Protein AF-A0A1Y4SH20-F1 (afdb_monomer_lite)

pLDDT: mean 81.78, std 15.78, range [37.41, 95.06]

Foldseek 3Di:
DDPVVVVVLVVLCVVPPVVVCVVQVNDPDPCNQVVCCVRPVAGPSDPDPDHDVVPVPDDDD

Structure (mmCIF, N/CA/C/O backbone):
data_AF-A0A1Y4SH20-F1
#
_entry.id   AF-A0A1Y4SH20-F1
#
loop_
_atom_site.group_PDB
_atom_site.id
_atom_site.type_symbol
_atom_site.label_atom_id
_atom_site.label_alt_id
_atom_site.label_comp_id
_atom_site.label_asym_id
_atom_site.label_entity_id
_atom_site.label_seq_id
_atom_site.pdbx_PDB_ins_code
_atom_site.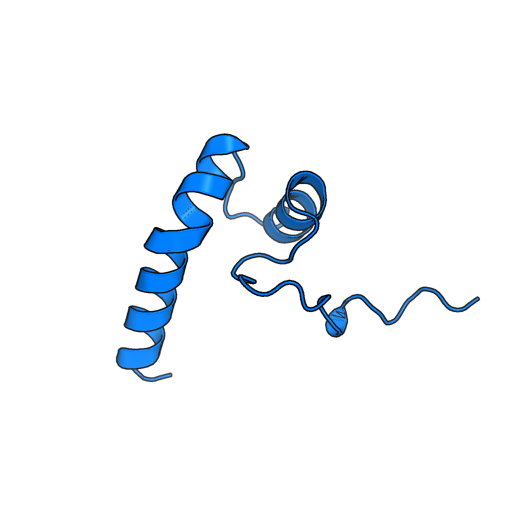Cartn_x
_atom_site.Cartn_y
_atom_site.Cartn_z
_atom_site.occupancy
_atom_site.B_iso_or_equiv
_atom_site.auth_seq_id
_atom_site.auth_comp_id
_atom_site.auth_asym_id
_atom_site.auth_atom_id
_atom_site.pdbx_PDB_model_num
ATOM 1 N N . MET A 1 1 ? 17.194 -6.604 -7.067 1.00 56.91 1 MET A N 1
ATOM 2 C CA . MET A 1 1 ? 16.422 -5.452 -6.562 1.00 56.91 1 MET A CA 1
ATOM 3 C C . MET A 1 1 ? 17.413 -4.373 -6.184 1.00 56.91 1 MET A C 1
ATOM 5 O O . MET A 1 1 ? 18.266 -4.604 -5.344 1.00 56.91 1 MET A O 1
ATOM 9 N N . ASP A 1 2 ? 17.340 -3.260 -6.885 1.00 75.19 2 ASP A N 1
ATOM 10 C CA . ASP A 1 2 ? 18.132 -2.038 -6.772 1.00 75.19 2 ASP A CA 1
ATOM 11 C C . ASP A 1 2 ? 17.520 -1.078 -5.739 1.00 75.19 2 ASP A C 1
ATOM 13 O O . ASP A 1 2 ? 16.308 -1.057 -5.514 1.00 75.19 2 ASP A O 1
ATOM 17 N N . GLU A 1 3 ? 18.360 -0.268 -5.099 1.00 78.38 3 GLU A N 1
ATOM 18 C CA . GLU A 1 3 ? 17.959 0.688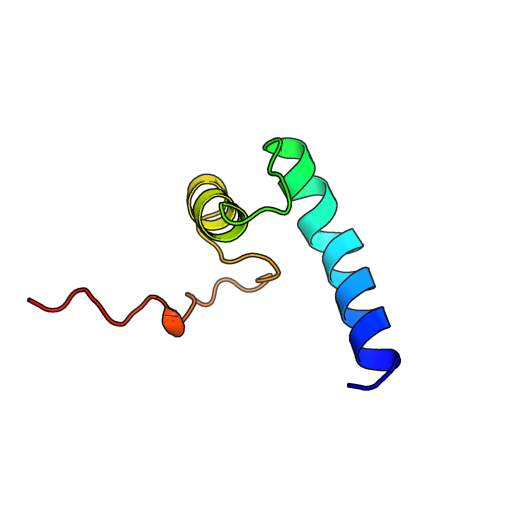 -4.057 1.00 78.38 3 GLU A CA 1
ATOM 19 C C . GLU A 1 3 ? 16.946 1.732 -4.566 1.00 78.38 3 GLU A C 1
ATOM 21 O O . GLU A 1 3 ? 16.020 2.125 -3.847 1.00 78.38 3 GLU A O 1
ATOM 26 N N . SER A 1 4 ? 17.043 2.096 -5.848 1.00 77.50 4 SER A N 1
ATOM 27 C CA . SER A 1 4 ? 16.078 2.935 -6.566 1.00 77.50 4 SER A CA 1
ATOM 28 C C . SER A 1 4 ? 14.664 2.361 -6.541 1.00 77.50 4 SER A C 1
ATOM 30 O O . SER A 1 4 ? 13.710 3.099 -6.283 1.00 77.50 4 SER A O 1
ATOM 32 N N . ASN A 1 5 ? 14.513 1.048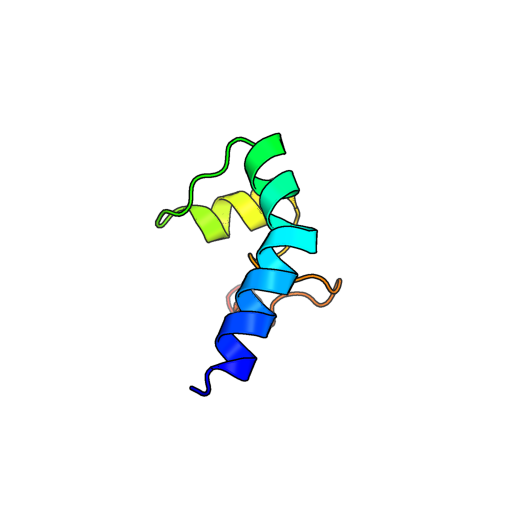 -6.720 1.00 80.38 5 ASN A N 1
ATOM 33 C CA . ASN A 1 5 ? 13.210 0.390 -6.675 1.00 80.38 5 ASN A CA 1
ATOM 34 C C . ASN A 1 5 ? 12.608 0.389 -5.263 1.00 80.38 5 ASN A C 1
ATOM 36 O O . ASN A 1 5 ? 11.412 0.635 -5.103 1.00 80.38 5 ASN A O 1
ATOM 40 N N . ILE A 1 6 ? 13.422 0.206 -4.220 1.00 86.81 6 ILE A N 1
ATOM 41 C CA . ILE A 1 6 ? 12.950 0.282 -2.826 1.00 86.81 6 ILE A CA 1
ATOM 42 C C . ILE A 1 6 ? 12.506 1.708 -2.484 1.00 86.81 6 ILE A C 1
ATOM 44 O O . ILE A 1 6 ? 11.438 1.904 -1.896 1.00 86.81 6 ILE A O 1
ATOM 48 N N . SER A 1 7 ? 13.303 2.709 -2.863 1.00 89.94 7 SER A N 1
ATOM 49 C CA . SER A 1 7 ? 12.972 4.124 -2.660 1.00 89.94 7 SER A CA 1
ATOM 50 C C . SER A 1 7 ? 11.674 4.501 -3.378 1.00 89.94 7 SER A C 1
ATOM 52 O O . SER A 1 7 ? 10.781 5.117 -2.788 1.00 89.94 7 SER A O 1
ATOM 54 N N . TYR A 1 8 ? 11.509 4.034 -4.619 1.00 87.38 8 TYR A N 1
ATOM 55 C CA . TYR A 1 8 ? 10.279 4.207 -5.382 1.00 87.38 8 TYR A CA 1
ATOM 56 C C . TYR A 1 8 ? 9.070 3.581 -4.672 1.00 87.38 8 TYR A C 1
ATOM 58 O O . TYR A 1 8 ? 8.068 4.268 -4.468 1.00 87.38 8 TYR A O 1
ATOM 66 N N . ILE A 1 9 ? 9.167 2.326 -4.219 1.00 87.88 9 ILE A N 1
ATOM 67 C CA . ILE A 1 9 ? 8.083 1.638 -3.496 1.00 87.88 9 ILE A CA 1
ATOM 68 C C . ILE A 1 9 ? 7.706 2.396 -2.217 1.00 87.88 9 ILE A C 1
ATOM 70 O O . ILE A 1 9 ? 6.525 2.668 -1.993 1.00 87.88 9 ILE A O 1
ATOM 74 N N . LYS A 1 10 ? 8.688 2.807 -1.403 1.00 91.06 10 LYS A N 1
ATOM 75 C CA . LYS A 1 10 ? 8.452 3.594 -0.177 1.00 91.06 10 LYS A CA 1
ATOM 76 C C . LYS A 1 10 ? 7.746 4.917 -0.474 1.00 91.06 10 LYS A C 1
ATOM 78 O O . LYS A 1 10 ? 6.824 5.304 0.251 1.00 91.06 10 LYS A O 1
ATOM 83 N N . LYS A 1 11 ? 8.151 5.596 -1.551 1.00 91.31 11 LYS A N 1
ATOM 84 C CA . LYS A 1 11 ? 7.525 6.840 -2.008 1.00 91.31 11 LYS A CA 1
ATOM 85 C C . LYS A 1 11 ? 6.071 6.608 -2.415 1.00 91.31 11 LYS A C 1
ATOM 87 O O . LYS A 1 11 ? 5.195 7.297 -1.899 1.00 91.31 11 LYS A O 1
ATOM 92 N N . GLN A 1 12 ? 5.799 5.619 -3.268 1.00 90.00 12 GLN A N 1
ATOM 93 C CA . GLN A 1 12 ? 4.434 5.294 -3.704 1.00 90.00 12 GLN A CA 1
ATOM 94 C C . GLN A 1 12 ? 3.535 4.896 -2.527 1.00 90.00 12 GLN A C 1
ATOM 96 O O . GLN A 1 12 ? 2.392 5.347 -2.440 1.00 90.00 12 GLN A O 1
ATOM 101 N N . TYR A 1 13 ? 4.064 4.114 -1.583 1.00 92.50 13 TYR A N 1
ATOM 102 C CA . TYR A 1 13 ? 3.352 3.743 -0.364 1.00 92.50 13 TYR A CA 1
ATOM 103 C C . TYR A 1 13 ? 2.962 4.979 0.451 1.00 92.50 13 TYR A C 1
ATOM 105 O O . TYR A 1 13 ? 1.793 5.163 0.788 1.00 92.50 13 TYR A O 1
ATOM 113 N N . THR A 1 14 ? 3.927 5.857 0.726 1.00 93.19 14 THR A N 1
ATOM 114 C CA . THR A 1 14 ? 3.707 7.052 1.552 1.00 93.19 14 THR A CA 1
ATOM 115 C C . THR A 1 14 ? 2.736 8.026 0.890 1.00 93.19 14 THR A C 1
ATOM 117 O O . THR A 1 14 ? 1.868 8.566 1.569 1.00 93.19 14 THR A O 1
ATOM 120 N N . MET A 1 15 ? 2.855 8.218 -0.427 1.00 92.62 15 MET A N 1
ATOM 121 C CA . MET A 1 15 ? 2.027 9.159 -1.185 1.00 92.62 15 MET A CA 1
ATOM 122 C C . MET A 1 15 ? 0.587 8.682 -1.389 1.00 92.62 15 MET A C 1
ATOM 124 O O . MET A 1 15 ? -0.315 9.512 -1.429 1.00 92.62 15 MET A O 1
ATOM 128 N N . HIS A 1 16 ? 0.359 7.374 -1.552 1.00 89.88 16 HIS A N 1
ATOM 129 C CA . HIS A 1 16 ? -0.935 6.878 -2.037 1.00 89.88 16 HIS A CA 1
ATOM 130 C C . HIS A 1 16 ? -1.617 5.860 -1.127 1.00 89.88 16 HIS A C 1
ATOM 132 O O . HIS A 1 16 ? -2.838 5.741 -1.186 1.00 89.88 16 HIS A O 1
ATOM 138 N N . TRP A 1 17 ? -0.874 5.114 -0.310 1.00 93.00 17 TRP A N 1
ATOM 139 C CA . TRP A 1 17 ? -1.426 3.979 0.438 1.00 93.00 17 TRP A CA 1
ATOM 140 C C . TRP A 1 17 ? -1.442 4.181 1.943 1.00 93.00 17 TRP A C 1
ATOM 142 O O . TRP A 1 17 ? -2.419 3.789 2.570 1.00 93.00 17 TRP A O 1
ATOM 152 N N . LYS A 1 18 ? -0.449 4.863 2.524 1.00 94.19 18 LYS A N 1
ATOM 153 C CA . LYS A 1 18 ? -0.378 5.089 3.975 1.00 94.19 18 LYS A CA 1
ATOM 154 C C . LYS A 1 18 ? -1.670 5.697 4.530 1.00 94.19 18 LYS A C 1
ATOM 156 O O . LYS A 1 18 ? -2.227 5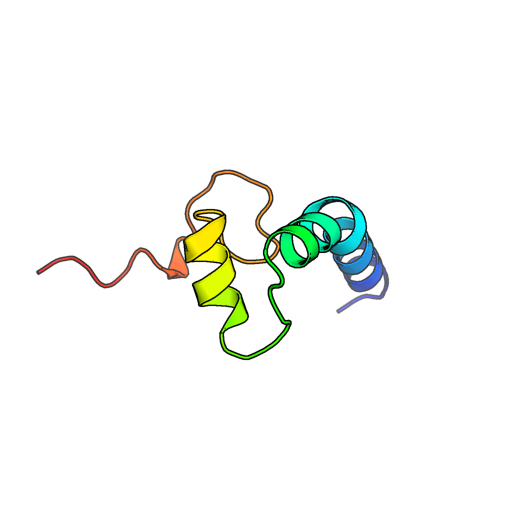.168 5.480 1.00 94.19 18 LYS A O 1
ATOM 161 N N . GLN A 1 19 ? -2.168 6.773 3.921 1.00 93.12 19 GLN A N 1
ATOM 162 C CA . GLN A 1 19 ? -3.401 7.429 4.378 1.00 93.12 19 GLN A CA 1
ATOM 163 C C . GLN A 1 19 ? -4.649 6.557 4.187 1.00 93.12 19 GLN A C 1
ATOM 165 O O . GLN A 1 19 ? -5.535 6.590 5.030 1.00 93.12 19 GLN A O 1
ATOM 170 N N . ARG A 1 20 ? -4.700 5.743 3.124 1.00 93.56 20 ARG A N 1
ATOM 171 C CA . ARG A 1 20 ? -5.823 4.832 2.854 1.00 93.56 20 ARG A CA 1
ATOM 172 C C . ARG A 1 20 ? -5.877 3.702 3.877 1.00 93.56 20 ARG A C 1
ATOM 174 O O . ARG A 1 20 ? -6.929 3.426 4.429 1.00 93.56 20 ARG A O 1
ATOM 181 N N . LEU A 1 21 ? -4.738 3.075 4.171 1.00 94.69 21 LEU A N 1
ATOM 182 C CA . LEU A 1 21 ? -4.689 2.037 5.201 1.00 94.69 21 LEU A CA 1
ATOM 183 C C . LEU A 1 21 ? -5.076 2.600 6.572 1.00 94.69 21 LEU A C 1
ATOM 185 O O . LEU A 1 21 ? -5.808 1.955 7.311 1.00 94.69 21 LEU A O 1
ATOM 189 N N . LEU A 1 22 ? -4.631 3.821 6.884 1.00 94.81 22 LEU A N 1
ATOM 190 C CA . LEU A 1 22 ? -4.984 4.492 8.133 1.00 94.81 22 LEU A CA 1
ATOM 191 C C . LEU A 1 22 ? -6.473 4.855 8.222 1.00 94.81 22 LEU A C 1
ATOM 193 O O . LEU A 1 22 ? -7.026 4.750 9.311 1.00 94.81 22 LEU A O 1
ATOM 197 N N . SER A 1 23 ? -7.127 5.258 7.122 1.00 94.94 23 SER A N 1
ATOM 198 C CA . SER A 1 23 ? -8.556 5.617 7.151 1.00 94.94 23 SER A CA 1
ATOM 199 C C . SER A 1 23 ? -9.450 4.426 7.487 1.00 94.94 23 SER A C 1
ATOM 201 O O . SER A 1 23 ? -10.439 4.586 8.191 1.00 94.94 23 SER A O 1
ATOM 203 N N . GLU A 1 24 ? -9.065 3.236 7.0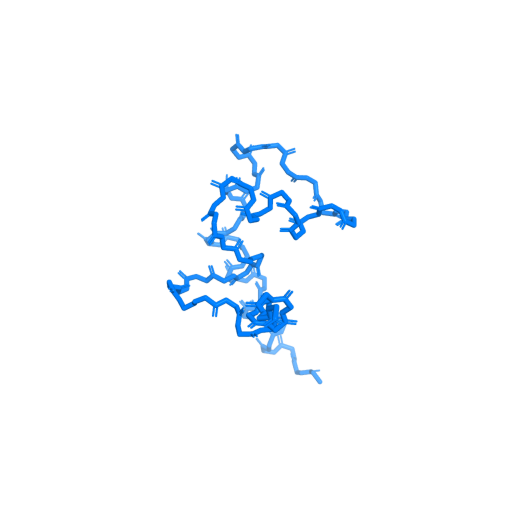27 1.00 94.62 24 GLU A N 1
ATOM 204 C CA . GLU A 1 24 ? -9.821 1.995 7.225 1.00 94.62 24 GLU A CA 1
ATOM 205 C C . GLU A 1 24 ? -9.251 1.112 8.348 1.00 94.62 24 GLU A C 1
ATOM 207 O O . GLU A 1 24 ? -9.714 -0.007 8.543 1.00 94.62 24 GLU A O 1
ATOM 212 N N . ASN A 1 25 ? -8.236 1.592 9.079 1.00 95.06 25 ASN A N 1
ATOM 213 C CA . ASN A 1 25 ? -7.529 0.841 10.125 1.00 95.06 25 ASN A CA 1
ATOM 214 C C . ASN A 1 25 ? -7.040 -0.552 9.660 1.00 95.06 25 ASN A C 1
ATOM 216 O O . ASN A 1 25 ? -7.140 -1.551 10.372 1.00 95.06 25 ASN A O 1
ATOM 220 N N . ILE A 1 26 ? -6.517 -0.613 8.434 1.00 94.75 26 ILE A N 1
ATOM 221 C CA . ILE A 1 26 ? -6.024 -1.841 7.802 1.00 94.75 26 ILE A CA 1
ATOM 222 C C . ILE A 1 26 ? -4.588 -2.107 8.250 1.00 94.75 26 ILE A C 1
ATOM 224 O O . ILE A 1 26 ? -3.703 -1.259 8.092 1.00 94.75 26 ILE A O 1
ATOM 228 N N . GLN A 1 27 ? -4.342 -3.313 8.758 1.00 93.12 27 GLN A N 1
ATOM 229 C CA . GLN A 1 27 ? -3.020 -3.754 9.195 1.00 93.12 27 GLN A CA 1
ATOM 230 C C . GLN A 1 27 ? -2.229 -4.403 8.050 1.00 93.12 27 GLN A C 1
ATOM 232 O O . GLN A 1 27 ? -2.786 -4.947 7.097 1.00 93.12 27 GLN A O 1
ATOM 237 N N . LEU A 1 28 ? -0.896 -4.339 8.135 1.00 90.38 28 LEU A N 1
ATOM 238 C CA . LEU A 1 28 ? 0.011 -5.007 7.193 1.00 90.38 28 LEU A CA 1
ATOM 239 C C . LEU A 1 28 ? 0.220 -6.472 7.604 1.00 90.38 28 LEU A C 1
ATOM 241 O O . LEU A 1 28 ? 1.314 -6.863 8.007 1.00 90.38 28 LEU A O 1
ATOM 245 N N . ASP A 1 29 ? -0.842 -7.266 7.516 1.00 92.75 29 ASP A N 1
ATOM 246 C CA . ASP A 1 29 ? -0.846 -8.697 7.828 1.00 92.75 29 ASP A CA 1
ATOM 247 C C . ASP A 1 29 ? -1.322 -9.546 6.629 1.00 92.75 29 ASP A C 1
ATOM 249 O O . ASP A 1 29 ? -1.433 -9.065 5.497 1.00 92.75 29 ASP A O 1
ATOM 253 N N . SER A 1 30 ? -1.586 -10.835 6.851 1.00 91.12 30 SER A N 1
ATOM 254 C CA . SER A 1 30 ? -2.057 -11.758 5.808 1.00 91.12 30 SER A CA 1
ATOM 255 C C . SER A 1 30 ? -3.431 -11.394 5.229 1.00 91.12 30 SER A C 1
ATOM 257 O O . SER A 1 30 ? -3.747 -11.795 4.108 1.00 91.12 30 SER A O 1
ATOM 259 N N . SER A 1 31 ? -4.239 -10.609 5.944 1.00 91.50 31 SER A N 1
ATOM 260 C CA . SER A 1 31 ? -5.555 -10.137 5.509 1.00 91.50 31 SER A CA 1
ATOM 261 C C . SER A 1 31 ? -5.495 -8.858 4.668 1.00 91.50 31 SER A C 1
ATOM 263 O O . SER A 1 31 ? -6.500 -8.487 4.055 1.00 91.50 31 SER A O 1
ATOM 265 N N . LEU A 1 32 ? -4.319 -8.222 4.556 1.00 91.88 32 LEU A N 1
ATOM 266 C CA . LEU A 1 32 ? -4.111 -6.951 3.851 1.00 91.88 32 LEU A CA 1
ATOM 267 C C . LEU A 1 32 ? -4.738 -6.936 2.455 1.00 91.88 32 LEU A C 1
ATOM 269 O O . LEU A 1 32 ? -5.421 -5.981 2.088 1.00 91.88 32 LEU A O 1
ATOM 273 N N . VAL A 1 33 ? -4.513 -7.986 1.661 1.00 89.94 33 VAL A N 1
ATOM 274 C CA . VAL A 1 33 ? -5.025 -8.057 0.284 1.00 89.94 33 VAL A CA 1
ATOM 275 C C . VAL A 1 33 ? -6.551 -8.070 0.279 1.00 89.94 33 VAL A C 1
ATOM 277 O O . VAL A 1 33 ? -7.164 -7.300 -0.460 1.00 89.94 33 VAL A O 1
ATOM 280 N N . PHE A 1 34 ? -7.157 -8.896 1.133 1.00 91.00 34 PHE A N 1
ATOM 281 C CA . PHE A 1 34 ? -8.606 -8.995 1.262 1.00 91.00 34 PHE A CA 1
ATOM 282 C C . PHE A 1 34 ? -9.218 -7.663 1.705 1.00 91.00 34 PHE A C 1
ATOM 284 O O . PHE A 1 34 ? -10.140 -7.172 1.058 1.00 91.00 34 PHE A O 1
ATOM 291 N N . GLN A 1 35 ? -8.665 -7.034 2.744 1.00 93.38 35 GLN A N 1
ATOM 292 C CA . GLN A 1 35 ? -9.149 -5.746 3.244 1.00 93.38 35 GLN A CA 1
ATOM 293 C C . GLN A 1 35 ? -8.997 -4.637 2.189 1.00 93.38 35 GLN A C 1
ATOM 295 O O . GLN A 1 35 ? -9.939 -3.883 1.941 1.00 93.38 35 GLN A O 1
ATOM 300 N N . CYS A 1 36 ? -7.868 -4.583 1.474 1.00 92.50 36 CYS A N 1
ATOM 301 C CA . CYS A 1 36 ? -7.682 -3.640 0.367 1.00 92.50 36 CYS A CA 1
ATOM 302 C C . CYS A 1 36 ? -8.757 -3.806 -0.718 1.00 92.50 36 CYS A C 1
ATOM 304 O O . CYS A 1 36 ? -9.335 -2.818 -1.179 1.00 92.50 36 CYS A O 1
ATOM 306 N N . PHE A 1 37 ? -9.070 -5.044 -1.107 1.00 90.25 37 PHE A N 1
ATOM 307 C CA . PHE A 1 37 ? -10.146 -5.295 -2.062 1.00 90.25 37 PHE A CA 1
ATOM 308 C C . PHE A 1 37 ? -11.518 -4.949 -1.490 1.00 90.25 37 PHE A C 1
ATOM 310 O O . PHE A 1 37 ? -12.324 -4.350 -2.199 1.00 90.25 37 PHE A O 1
ATOM 317 N N . PHE A 1 38 ? -11.792 -5.274 -0.231 1.00 91.31 38 PHE A N 1
ATOM 318 C CA . PHE A 1 38 ? -13.073 -4.991 0.405 1.00 91.31 38 PHE A CA 1
ATOM 319 C C . PHE A 1 38 ? -13.377 -3.485 0.414 1.00 91.31 38 PHE A C 1
ATOM 321 O O . PHE A 1 38 ? -14.407 -3.084 -0.143 1.00 91.31 38 PHE A O 1
ATOM 328 N N . HIS A 1 39 ? -12.450 -2.672 0.936 1.00 92.31 39 HIS A N 1
ATOM 329 C CA . HIS A 1 39 ? -12.613 -1.224 1.116 1.00 92.31 39 HIS A CA 1
ATOM 330 C C . HIS A 1 39 ? -12.373 -0.414 -0.166 1.00 92.31 39 HIS A C 1
ATOM 332 O O . HIS A 1 39 ? -13.092 0.543 -0.444 1.00 92.31 39 HIS A O 1
ATOM 338 N N . PHE A 1 40 ? -11.382 -0.784 -0.984 1.00 89.06 40 PHE A N 1
ATOM 339 C CA . PHE A 1 40 ? -10.956 0.040 -2.125 1.00 89.06 40 PHE A CA 1
ATOM 340 C C . PHE A 1 40 ? -11.276 -0.550 -3.493 1.00 89.06 40 PHE A C 1
ATOM 342 O O . PHE A 1 40 ? -11.030 0.124 -4.497 1.00 89.06 40 PHE A O 1
ATOM 349 N N . LYS A 1 41 ? -11.758 -1.800 -3.552 1.00 88.38 41 LYS A N 1
ATOM 350 C CA . LYS A 1 41 ? -11.928 -2.575 -4.796 1.00 88.38 41 LYS A CA 1
ATOM 351 C C . LYS A 1 41 ? -10.636 -2.645 -5.627 1.00 88.38 41 LYS A C 1
ATOM 353 O O . LYS A 1 41 ? -10.677 -2.714 -6.853 1.00 88.38 41 LYS A O 1
ATOM 358 N N . ARG A 1 42 ? -9.472 -2.581 -4.963 1.00 86.50 42 ARG A N 1
ATOM 359 C CA . ARG A 1 42 ? -8.130 -2.558 -5.573 1.00 86.50 42 ARG A CA 1
ATOM 360 C C . ARG A 1 42 ? -7.144 -3.360 -4.731 1.00 86.50 42 ARG A C 1
ATOM 362 O O . ARG A 1 42 ? -7.250 -3.373 -3.509 1.00 86.50 42 ARG A O 1
ATOM 369 N N . GLN A 1 43 ? -6.144 -3.953 -5.379 1.00 89.12 43 GLN A N 1
ATOM 370 C CA . GLN A 1 43 ? -5.025 -4.591 -4.685 1.00 89.12 43 GLN A CA 1
ATOM 371 C C . GLN A 1 43 ? -4.152 -3.545 -3.972 1.00 89.12 43 GLN A C 1
ATOM 373 O O . GLN A 1 43 ? -4.013 -2.422 -4.459 1.00 89.12 43 GLN A O 1
ATOM 378 N N . PHE A 1 44 ? -3.514 -3.931 -2.862 1.00 90.19 44 PHE A N 1
ATOM 379 C CA . PHE A 1 44 ? -2.458 -3.149 -2.214 1.00 90.19 44 PHE A CA 1
ATOM 380 C C . PHE A 1 44 ? -1.399 -2.662 -3.222 1.00 90.19 44 PHE A C 1
ATOM 382 O O . PHE A 1 44 ? -1.008 -3.392 -4.130 1.00 90.19 44 PHE A O 1
ATOM 389 N N . MET A 1 45 ? -0.944 -1.415 -3.067 1.00 90.69 45 MET A N 1
ATOM 390 C CA . MET A 1 45 ? -0.020 -0.702 -3.969 1.00 90.69 45 MET A CA 1
ATOM 391 C C . MET A 1 45 ? -0.541 -0.412 -5.390 1.00 90.69 45 MET A C 1
ATOM 393 O O . MET A 1 45 ? 0.111 0.314 -6.143 1.00 90.69 45 MET A O 1
ATOM 397 N N . GLN A 1 46 ? -1.751 -0.846 -5.754 1.00 88.25 46 GLN A N 1
ATOM 398 C CA . GLN A 1 46 ? -2.321 -0.578 -7.072 1.00 88.25 46 GLN A CA 1
ATOM 399 C C . GLN A 1 46 ? -2.974 0.811 -7.157 1.00 88.25 46 GLN A C 1
ATOM 401 O O . GLN A 1 46 ? -4.062 1.067 -6.636 1.00 88.25 46 GLN A O 1
ATOM 406 N N . ILE A 1 47 ? -2.312 1.728 -7.860 1.00 82.94 47 ILE A N 1
ATOM 407 C CA . ILE A 1 47 ? -2.793 3.109 -8.029 1.00 82.94 47 ILE A CA 1
ATOM 408 C C . ILE A 1 47 ? -3.768 3.221 -9.208 1.00 82.94 47 ILE A C 1
ATOM 410 O O . ILE A 1 47 ? -4.755 3.951 -9.131 1.00 82.94 47 ILE A O 1
ATOM 414 N N . LYS A 1 48 ? -3.532 2.469 -10.290 1.00 79.38 48 LYS A N 1
ATOM 415 C CA . LYS A 1 48 ? -4.365 2.494 -11.500 1.00 79.38 48 LYS A CA 1
ATOM 416 C C . LYS A 1 48 ? -5.622 1.632 -11.342 1.00 79.38 48 LYS A C 1
ATOM 418 O O . LYS A 1 48 ? -5.629 0.644 -10.608 1.00 79.38 48 LYS A O 1
ATOM 423 N N . CYS A 1 49 ? -6.679 1.990 -12.068 1.00 67.06 49 CYS A N 1
ATOM 424 C CA . CYS A 1 49 ? -7.958 1.270 -12.091 1.00 67.06 49 CYS A CA 1
ATOM 425 C C . CYS A 1 49 ? -7.925 -0.026 -12.924 1.00 67.06 49 CYS A C 1
ATOM 427 O O . CYS A 1 49 ? -8.971 -0.489 -13.361 1.00 67.06 49 CYS A O 1
ATOM 429 N N . THR A 1 50 ? -6.750 -0.600 -13.186 1.00 69.31 50 THR A N 1
ATOM 430 C CA . THR A 1 50 ? -6.634 -1.871 -13.908 1.00 69.31 50 THR A CA 1
ATOM 431 C C . THR A 1 50 ? -6.944 -3.005 -12.935 1.00 69.31 50 THR A C 1
ATOM 433 O O . THR A 1 50 ? -6.242 -3.107 -11.934 1.00 69.31 50 THR A O 1
ATOM 436 N N . PRO A 1 51 ? -7.970 -3.841 -13.153 1.00 56.59 51 PRO A N 1
ATOM 437 C CA . PRO A 1 51 ? -8.214 -5.000 -12.300 1.00 56.59 51 PRO A CA 1
ATOM 438 C C . PRO A 1 51 ? -6.957 -5.871 -12.200 1.00 56.59 51 PRO A C 1
ATOM 440 O O . PRO A 1 51 ? -6.235 -6.027 -13.187 1.00 56.59 51 PRO A O 1
ATOM 443 N N . ASN A 1 52 ? -6.681 -6.425 -11.018 1.00 57.19 52 ASN A N 1
ATOM 444 C CA . ASN A 1 52 ? -5.564 -7.347 -10.862 1.00 57.19 52 ASN A CA 1
ATOM 445 C C . ASN A 1 52 ? -5.857 -8.610 -11.683 1.00 57.19 52 ASN A C 1
ATOM 447 O O . ASN A 1 52 ? -6.726 -9.403 -11.324 1.00 57.19 52 ASN A O 1
ATOM 451 N N . ILE A 1 53 ? -5.125 -8.789 -12.783 1.00 58.28 53 ILE A N 1
ATOM 452 C CA . ILE A 1 53 ? -5.304 -9.910 -13.715 1.00 58.28 53 ILE A CA 1
ATOM 453 C C . ILE A 1 53 ? -5.071 -11.256 -13.003 1.00 58.28 53 ILE A C 1
ATOM 455 O O . ILE A 1 53 ? -5.670 -12.256 -13.386 1.00 58.28 53 ILE A O 1
ATOM 459 N N . LEU A 1 54 ? -4.297 -11.278 -11.907 1.00 56.12 54 LEU A N 1
ATOM 460 C CA . LEU A 1 54 ? -4.059 -12.482 -11.101 1.00 56.12 54 LEU A CA 1
ATOM 461 C C . LEU A 1 54 ? -5.302 -12.966 -10.336 1.00 56.12 54 LEU A C 1
ATOM 463 O O . LEU A 1 54 ? -5.355 -14.132 -9.966 1.00 56.12 54 LEU A O 1
ATOM 467 N N . TYR A 1 55 ? -6.301 -12.105 -10.114 1.00 54.03 55 TYR A N 1
ATOM 468 C CA . TYR A 1 55 ? -7.570 -12.474 -9.467 1.00 54.03 55 TYR A CA 1
ATOM 469 C C . TYR A 1 55 ? -8.713 -12.732 -10.464 1.00 54.03 55 TYR A C 1
ATOM 471 O O . TYR A 1 55 ? -9.813 -13.079 -10.047 1.00 54.03 55 TYR A O 1
ATOM 479 N N . ASN A 1 56 ? -8.467 -12.614 -11.775 1.00 50.44 56 ASN A N 1
ATOM 480 C CA . ASN A 1 56 ? -9.476 -12.849 -12.818 1.00 50.44 56 ASN A CA 1
ATOM 481 C C . ASN A 1 56 ? -9.537 -14.303 -13.331 1.00 50.44 56 ASN A C 1
ATOM 483 O O . ASN A 1 56 ? -10.211 -14.572 -14.320 1.00 50.44 56 ASN A O 1
ATOM 487 N N . LEU A 1 57 ? -8.881 -15.258 -12.669 1.00 50.94 57 LEU A N 1
ATOM 488 C CA . LEU A 1 57 ? -8.920 -16.679 -13.031 1.00 50.94 57 LEU A CA 1
ATOM 489 C C . LEU A 1 57 ? -9.390 -17.524 -11.842 1.00 50.94 57 LEU A C 1
ATOM 491 O O . LEU A 1 57 ? -8.582 -18.165 -11.183 1.00 50.94 57 LEU A O 1
ATOM 495 N N . THR A 1 58 ? -10.693 -17.490 -11.537 1.00 51.91 58 THR A N 1
ATOM 496 C CA . THR A 1 58 ? -11.424 -18.608 -10.876 1.00 51.91 58 THR A CA 1
ATOM 497 C C .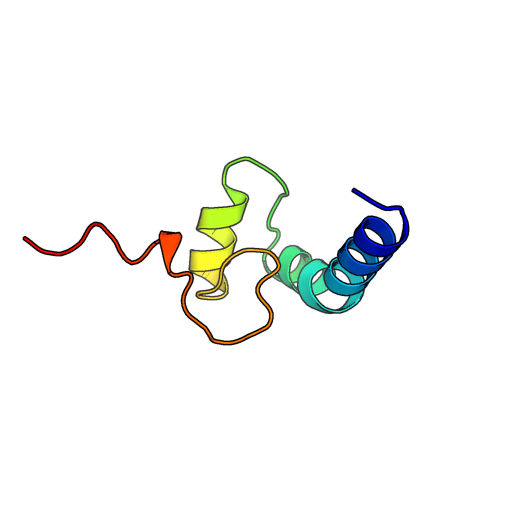 THR A 1 58 ? -12.956 -18.471 -10.883 1.00 51.91 58 THR A C 1
ATOM 499 O O . THR A 1 58 ? -13.636 -19.132 -10.109 1.00 51.91 58 THR A O 1
ATOM 502 N N . HIS A 1 59 ? -13.545 -17.687 -11.791 1.00 49.97 59 HIS A N 1
ATOM 503 C CA . HIS A 1 59 ? -14.983 -17.786 -12.066 1.00 49.97 59 HIS A CA 1
ATOM 504 C C . HIS A 1 59 ? -15.242 -17.873 -13.568 1.00 49.97 59 HIS A C 1
ATOM 506 O O . HIS A 1 59 ? -15.682 -16.914 -14.191 1.00 49.97 59 HIS A O 1
ATOM 512 N N . ILE A 1 60 ? -14.984 -19.050 -14.137 1.00 49.53 60 ILE A N 1
ATOM 513 C CA . ILE A 1 60 ? -15.847 -19.598 -15.184 1.00 49.53 60 ILE A CA 1
ATOM 514 C C . ILE A 1 60 ? -16.181 -21.023 -14.740 1.00 49.53 60 ILE A C 1
ATOM 516 O O . ILE A 1 60 ? -15.282 -21.839 -14.530 1.00 49.53 60 ILE A O 1
ATOM 520 N N . ALA A 1 61 ? -17.474 -21.202 -14.476 1.00 37.41 61 ALA A N 1
ATOM 521 C CA . ALA A 1 61 ? -18.164 -22.462 -14.253 1.00 37.41 61 ALA A CA 1
ATOM 522 C C . ALA A 1 61 ? -18.275 -23.274 -15.551 1.00 37.41 61 ALA A C 1
ATOM 524 O O . ALA A 1 61 ? -18.180 -22.653 -16.635 1.00 37.41 61 ALA A O 1
#

Secondary structure (DSSP, 8-state):
--HHHHHHHHHHIIIIIHHHHHHTT--SSTTHHHHHHHHHSS-TT--SS---GGGSSS---

Sequence (61 aa):
MDESNISYIKKQYTMHWKQRLLSENIQLDSSLVFQCFFHFKRQFMQIKCTPNILYNLTHIA

Radius of gyration: 13.3 Å; chains: 1; bounding box: 36×32×25 Å